Protein AF-A0A6J6FDR3-F1 (afdb_monomer_lite)

Organism: NCBI:txid449393

Radius of gyration: 18.99 Å; chains: 1; bounding box: 38×44×51 Å

InterPro domains:
  IPR002020 Citrate synthase [PF00285] (2-93)
  IPR016142 Citrate synthase-like, large alpha subdomain [G3DSA:1.10.580.10] (64-93)
  IPR016143 Citrate synthase-like, small alpha subdomain [G3DSA:1.10.230.10] (2-63)
  IPR036969 Citrate synthase superfamily [SSF48256] (2-105)

Secondary structure (DSSP, 8-state):
-TTB--SS-SS--HHHHHHHHHHHHHS-HHHHHHHHHHHHHHHHHH-PPB-HHHHHHHHHHHTT--TTHHHHHHHHHHHHHHHHHHHHHHTSPTT---PPPP-----

pLDDT: mean 94.48, std 6.32, range [53.03, 98.38]

Sequence (107 aa):
MAGFGHKVYAGVDPRAALLLDALAEVGPPRTLRVARELVDEVAERTGRQANIDLALAVLAECGGMTPAAGEIVMTTARIAGWLAHAAEEYEQTPLRFRTRAAYVGGG

Foldseek 3Di:
DQQWADPPDLDAAVLLVVLLVVCVVPFDPVLNVVLVVVQVVCCVVPVIGGHQRSSLCSVCVRVVHDPCRSVVVVVVVCVVVVVVVVVVCVVDDPPPPPDDDDDPDDD

Structure (mmCIF, N/CA/C/O backbone):
data_AF-A0A6J6FDR3-F1
#
_entry.id   AF-A0A6J6FDR3-F1
#
loop_
_atom_site.group_PDB
_atom_site.id
_atom_site.type_symbol
_atom_site.label_atom_id
_atom_site.label_alt_id
_atom_site.label_comp_id
_atom_site.label_asym_id
_atom_site.label_entity_id
_atom_site.label_seq_id
_atom_site.pdbx_PDB_ins_code
_atom_site.Cartn_x
_atom_site.Cartn_y
_atom_site.Cartn_z
_atom_site.occupancy
_atom_site.B_iso_or_equiv
_atom_site.auth_seq_id
_atom_site.auth_comp_id
_atom_site.auth_asym_id
_atom_site.auth_atom_id
_atom_site.pdbx_PDB_model_num
ATOM 1 N N . MET A 1 1 ? -9.938 9.770 -3.805 1.00 80.00 1 MET A N 1
ATOM 2 C CA . MET A 1 1 ? -9.522 10.347 -2.506 1.00 80.00 1 MET A CA 1
ATOM 3 C C . MET A 1 1 ? -8.289 9.568 -2.084 1.00 80.00 1 MET A C 1
ATOM 5 O O . MET A 1 1 ? -8.175 8.430 -2.521 1.00 80.00 1 MET A O 1
ATOM 9 N N . ALA A 1 2 ? -7.352 10.141 -1.327 1.00 91.00 2 ALA A N 1
ATOM 10 C CA . ALA A 1 2 ? -6.222 9.348 -0.829 1.00 91.00 2 ALA A CA 1
ATOM 11 C C . ALA A 1 2 ? -6.746 8.129 -0.041 1.00 91.00 2 ALA A C 1
ATOM 13 O O . ALA A 1 2 ? -7.713 8.272 0.703 1.00 91.00 2 ALA A O 1
ATOM 14 N N . GLY A 1 3 ? -6.181 6.941 -0.271 1.00 95.44 3 GLY A N 1
ATOM 15 C CA . GLY A 1 3 ? -6.642 5.690 0.348 1.00 95.44 3 GLY A CA 1
ATOM 16 C C . GLY A 1 3 ? -7.883 5.031 -0.277 1.00 95.44 3 GLY A C 1
ATOM 17 O O . GLY A 1 3 ? -8.225 3.915 0.105 1.00 95.44 3 GLY A O 1
ATOM 18 N N . PHE A 1 4 ? -8.560 5.675 -1.241 1.00 97.19 4 PHE A N 1
ATOM 19 C CA . PHE A 1 4 ? -9.831 5.184 -1.790 1.00 97.19 4 PHE A CA 1
ATOM 20 C C . PHE A 1 4 ? -9.966 5.336 -3.308 1.00 97.19 4 PHE A C 1
ATOM 22 O O . PHE A 1 4 ? -9.796 6.424 -3.880 1.00 97.19 4 PHE A O 1
ATOM 29 N N . GLY A 1 5 ? -10.421 4.252 -3.936 1.00 95.44 5 GLY A N 1
ATOM 30 C CA . GLY A 1 5 ? -10.590 4.099 -5.374 1.00 95.44 5 GLY A CA 1
ATOM 31 C C . GLY A 1 5 ? -9.296 3.689 -6.080 1.00 95.44 5 GLY A C 1
ATOM 32 O O . GLY A 1 5 ? -8.186 3.908 -5.588 1.00 95.44 5 GLY A O 1
ATOM 33 N N . HIS A 1 6 ? -9.446 3.102 -7.266 1.00 95.44 6 HIS A N 1
ATOM 34 C CA . HIS A 1 6 ? -8.334 2.650 -8.095 1.00 95.44 6 HIS A CA 1
ATOM 35 C C . HIS A 1 6 ? -8.675 2.823 -9.581 1.00 95.44 6 HIS A C 1
ATOM 37 O O . HIS A 1 6 ? -9.835 2.728 -9.968 1.00 95.44 6 HIS A O 1
ATOM 43 N N . LYS A 1 7 ? -7.672 3.071 -10.435 1.00 93.00 7 LYS A N 1
ATOM 44 C CA . LYS A 1 7 ? -7.897 3.212 -11.890 1.00 93.00 7 LYS A CA 1
ATOM 45 C C . LYS A 1 7 ? -8.185 1.877 -12.585 1.00 93.00 7 LYS A C 1
ATOM 47 O O . LYS A 1 7 ? -8.851 1.861 -13.608 1.00 93.00 7 LYS A O 1
ATOM 52 N N . VAL A 1 8 ? -7.644 0.784 -12.044 1.00 93.56 8 VAL A N 1
ATOM 53 C CA . VAL A 1 8 ? -7.755 -0.569 -12.622 1.00 93.56 8 VAL A CA 1
ATOM 54 C C . VAL A 1 8 ? -8.815 -1.411 -11.912 1.00 93.56 8 VAL A C 1
ATOM 56 O O . VAL A 1 8 ? -9.494 -2.203 -12.551 1.00 93.56 8 VAL A O 1
ATOM 59 N N . TYR A 1 9 ? -8.972 -1.248 -10.595 1.00 90.12 9 TYR A N 1
ATOM 60 C CA . TYR A 1 9 ? -9.911 -2.059 -9.824 1.00 90.12 9 TYR A CA 1
ATOM 61 C C . TYR A 1 9 ? -11.227 -1.303 -9.708 1.00 90.12 9 TYR A C 1
ATOM 63 O O . TYR A 1 9 ? -11.280 -0.246 -9.083 1.00 90.12 9 TYR A O 1
ATOM 71 N N . ALA A 1 10 ? -12.271 -1.847 -10.333 1.00 84.50 10 ALA A N 1
ATOM 72 C CA . ALA A 1 10 ? -13.636 -1.343 -10.197 1.00 84.50 10 ALA A CA 1
ATOM 73 C C . ALA A 1 10 ? -14.284 -1.763 -8.863 1.00 84.50 10 ALA A C 1
ATOM 75 O O . ALA A 1 10 ? -15.219 -1.114 -8.406 1.00 84.50 10 ALA A O 1
ATOM 76 N N . GLY A 1 11 ? -13.781 -2.839 -8.247 1.00 87.81 11 GLY A N 1
ATOM 77 C CA . GLY A 1 11 ? -14.203 -3.342 -6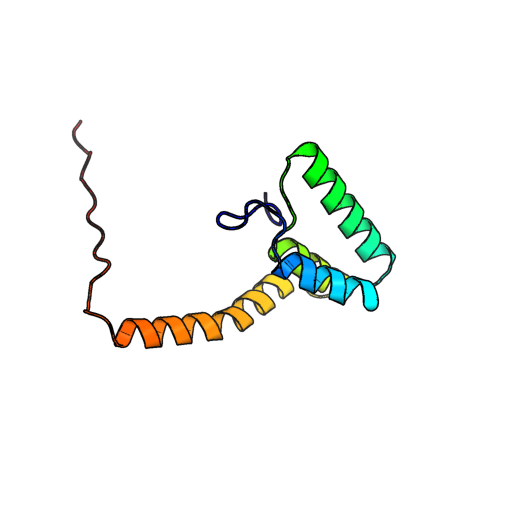.941 1.00 87.81 11 GLY A CA 1
ATOM 78 C C . GLY A 1 11 ? -13.121 -3.178 -5.874 1.00 87.81 11 GLY A C 1
ATOM 79 O O . GLY A 1 11 ? -12.291 -2.271 -5.941 1.00 87.81 11 GLY A O 1
ATOM 80 N N . VAL A 1 12 ? -13.136 -4.069 -4.884 1.00 90.38 12 VAL A N 1
ATOM 81 C CA . VAL A 1 12 ? -12.156 -4.086 -3.791 1.00 90.38 12 VAL A CA 1
ATOM 82 C C . VAL A 1 12 ? -10.743 -4.281 -4.349 1.00 90.38 12 VAL A C 1
ATOM 84 O O . VAL A 1 12 ? -10.517 -5.157 -5.183 1.00 90.38 12 VAL A O 1
ATOM 87 N N . ASP A 1 13 ? -9.784 -3.472 -3.889 1.00 97.56 13 ASP A N 1
ATOM 88 C CA . ASP A 1 13 ? -8.366 -3.703 -4.170 1.00 97.56 13 ASP A CA 1
ATOM 89 C C . ASP A 1 13 ? -7.922 -4.982 -3.435 1.00 97.56 13 ASP A C 1
ATOM 91 O O . ASP A 1 13 ? -7.895 -4.989 -2.199 1.00 97.56 13 ASP A O 1
ATOM 95 N N . PRO A 1 14 ? -7.553 -6.064 -4.146 1.00 97.25 14 PRO A N 1
ATOM 96 C CA . PRO A 1 14 ? -7.257 -7.351 -3.515 1.00 97.25 14 PRO A CA 1
ATOM 97 C C . PRO A 1 14 ? -6.057 -7.278 -2.566 1.00 97.25 14 PRO A C 1
ATOM 99 O O . PRO A 1 14 ? -5.968 -8.048 -1.614 1.00 97.25 14 PRO A O 1
ATOM 102 N N . ARG A 1 15 ? -5.140 -6.329 -2.788 1.00 97.50 15 ARG A N 1
ATOM 103 C CA . ARG A 1 15 ? -3.973 -6.125 -1.920 1.00 97.50 15 ARG A CA 1
ATOM 104 C C . ARG A 1 15 ? -4.378 -5.465 -0.608 1.00 97.50 15 ARG A C 1
ATOM 106 O O . ARG A 1 15 ? -3.837 -5.803 0.439 1.00 97.50 15 ARG A O 1
ATOM 113 N N . ALA A 1 16 ? -5.316 -4.520 -0.682 1.00 97.94 16 ALA A N 1
ATOM 114 C CA . ALA A 1 16 ? -5.861 -3.860 0.494 1.00 97.94 16 ALA A CA 1
ATOM 115 C C . ALA A 1 16 ? -6.639 -4.859 1.350 1.00 97.94 16 ALA A C 1
ATOM 117 O O . ALA A 1 16 ? -6.414 -4.906 2.553 1.00 97.94 16 ALA A O 1
ATOM 118 N N . ALA A 1 17 ? -7.482 -5.687 0.722 1.00 97.50 17 ALA A N 1
ATOM 119 C CA . ALA A 1 17 ? -8.197 -6.765 1.403 1.00 97.50 17 ALA A CA 1
ATOM 120 C C . ALA A 1 17 ? -7.224 -7.700 2.130 1.00 97.50 17 ALA A C 1
ATOM 122 O O . ALA A 1 17 ? -7.302 -7.829 3.345 1.00 97.50 17 ALA A O 1
ATOM 123 N N . LEU A 1 18 ? -6.228 -8.233 1.412 1.00 98.19 18 LEU A N 1
ATOM 124 C CA . LEU A 1 18 ? -5.240 -9.145 1.988 1.00 98.19 18 LEU A CA 1
ATOM 125 C C . LEU A 1 18 ? -4.507 -8.545 3.200 1.00 98.19 18 LEU A C 1
ATOM 127 O O . LEU A 1 18 ? -4.341 -9.218 4.215 1.00 98.19 18 LEU A O 1
ATOM 131 N N . LEU A 1 19 ? -4.056 -7.290 3.104 1.00 98.12 19 LEU A N 1
ATOM 132 C CA . LEU A 1 19 ? -3.326 -6.644 4.196 1.00 98.12 19 LEU A CA 1
ATOM 133 C C . LEU A 1 19 ? -4.241 -6.306 5.382 1.00 98.12 19 LEU A C 1
ATOM 135 O O . LEU A 1 19 ? -3.836 -6.489 6.526 1.00 98.12 19 LEU A O 1
ATOM 139 N N . LEU A 1 20 ? -5.466 -5.837 5.133 1.00 98.06 20 LEU A N 1
ATOM 140 C CA . LEU A 1 20 ? -6.429 -5.550 6.200 1.00 98.06 20 LEU A CA 1
ATOM 141 C C . LEU A 1 20 ? -6.878 -6.826 6.920 1.00 98.06 20 LEU A C 1
ATOM 143 O O . LEU A 1 20 ? -7.004 -6.797 8.141 1.00 98.06 20 LEU A O 1
ATOM 147 N N . ASP A 1 21 ? -7.061 -7.933 6.197 1.00 97.81 21 ASP A N 1
ATOM 148 C CA . ASP A 1 21 ? -7.394 -9.236 6.782 1.00 97.81 21 ASP A CA 1
ATOM 149 C C . ASP A 1 21 ? -6.234 -9.758 7.640 1.00 97.81 21 ASP A C 1
ATOM 151 O O . ASP A 1 21 ? -6.441 -10.173 8.776 1.00 97.81 21 ASP A O 1
ATOM 155 N N . ALA A 1 22 ? -4.990 -9.644 7.160 1.00 98.06 22 ALA A N 1
ATOM 156 C CA . ALA A 1 22 ? -3.817 -10.006 7.956 1.00 98.06 22 ALA A CA 1
ATOM 157 C C . ALA A 1 22 ? -3.689 -9.152 9.231 1.00 98.06 22 ALA A C 1
ATOM 159 O O . ALA A 1 22 ? -3.326 -9.661 10.291 1.00 98.06 22 ALA A O 1
ATOM 160 N N . LEU A 1 23 ? -3.998 -7.854 9.145 1.00 98.06 23 LEU A N 1
ATOM 161 C CA . LEU A 1 23 ? -3.984 -6.956 10.299 1.00 98.06 23 LEU A CA 1
ATOM 162 C C . LEU A 1 23 ? -5.131 -7.234 11.267 1.00 98.06 23 LEU A C 1
ATOM 164 O O . LEU A 1 23 ? -4.950 -7.001 12.458 1.00 98.06 23 LEU A O 1
ATOM 168 N N . ALA A 1 24 ? -6.272 -7.743 10.798 1.00 96.88 24 ALA A N 1
ATOM 169 C CA . ALA A 1 24 ? -7.405 -8.076 11.656 1.00 96.88 24 ALA A CA 1
ATOM 170 C C . ALA A 1 24 ? -7.049 -9.122 12.729 1.00 96.88 24 ALA A C 1
ATOM 172 O O . ALA A 1 24 ? -7.585 -9.069 13.834 1.00 96.88 24 ALA A O 1
ATOM 173 N N . GLU A 1 25 ? -6.099 -10.008 12.426 1.00 96.12 25 GLU A N 1
ATOM 174 C CA . GLU A 1 25 ? -5.648 -11.078 13.322 1.00 96.12 25 GLU A CA 1
ATOM 175 C C . GLU A 1 25 ? -4.648 -10.614 14.395 1.00 96.12 25 GLU A C 1
ATOM 177 O O . GLU A 1 25 ? -4.516 -11.249 15.440 1.00 96.12 25 GLU A O 1
ATOM 182 N N . VAL A 1 26 ? -3.913 -9.523 14.149 1.00 95.62 26 VAL A N 1
ATOM 183 C CA . VAL A 1 26 ? -2.755 -9.129 14.985 1.00 95.62 26 VAL A CA 1
ATOM 184 C C . VAL A 1 26 ? -2.790 -7.681 15.474 1.00 95.62 26 VAL A C 1
ATOM 186 O O . VAL A 1 26 ? -2.022 -7.304 16.360 1.00 95.62 26 VAL A O 1
ATOM 189 N N . GLY A 1 27 ? -3.638 -6.846 14.881 1.00 95.62 27 GLY A N 1
ATOM 190 C CA . GLY A 1 27 ? -3.681 -5.411 15.123 1.00 95.62 27 GLY A CA 1
ATOM 191 C C . GLY A 1 27 ? -4.466 -5.024 16.382 1.00 95.62 27 GLY A C 1
ATOM 192 O O . GLY A 1 27 ? -5.306 -5.783 16.869 1.00 95.62 27 GLY A O 1
ATOM 193 N N . PRO A 1 28 ? -4.263 -3.803 16.912 1.00 97.88 28 PRO A N 1
ATOM 194 C CA . PRO A 1 28 ? -5.052 -3.304 18.033 1.00 97.88 28 PRO A CA 1
ATOM 195 C C . PRO A 1 28 ? -6.551 -3.214 17.676 1.00 97.88 28 PRO A C 1
ATOM 197 O O . PRO A 1 28 ? -6.895 -2.534 16.701 1.00 97.88 28 PRO A O 1
ATOM 200 N N . PRO A 1 29 ? -7.473 -3.787 18.482 1.00 96.94 29 PRO A N 1
ATOM 201 C CA . PRO A 1 29 ? -8.903 -3.837 18.149 1.00 96.94 29 PRO A CA 1
ATOM 202 C C . PRO A 1 29 ? -9.533 -2.467 17.879 1.00 96.94 29 PRO A C 1
ATOM 204 O O . PRO A 1 29 ? -10.377 -2.320 16.997 1.00 96.94 29 PRO A O 1
ATOM 207 N N . ARG A 1 30 ? -9.100 -1.429 18.610 1.00 97.12 30 ARG A N 1
ATOM 208 C CA . ARG A 1 30 ? -9.574 -0.053 18.398 1.00 97.12 30 ARG A CA 1
ATOM 209 C C . ARG A 1 30 ? -9.212 0.456 17.002 1.00 97.12 30 ARG A C 1
ATOM 211 O O . ARG A 1 30 ? -10.068 1.034 16.342 1.00 97.12 30 ARG A O 1
ATOM 218 N N . THR A 1 31 ? -7.961 0.280 16.584 1.00 97.38 31 THR A N 1
ATOM 219 C CA . THR A 1 31 ? -7.463 0.766 15.290 1.00 97.38 31 THR A CA 1
ATOM 220 C C . THR A 1 31 ? -8.196 0.079 14.146 1.00 97.38 31 THR A C 1
ATOM 222 O O . THR A 1 31 ? -8.681 0.749 13.239 1.00 97.38 31 THR A O 1
ATOM 225 N N . LEU A 1 32 ? -8.364 -1.241 14.238 1.00 98.00 32 LEU A N 1
ATOM 226 C CA . LEU A 1 32 ? -9.074 -2.034 13.236 1.00 98.00 32 LEU A CA 1
ATOM 227 C C . LEU A 1 32 ? -10.555 -1.658 13.136 1.00 98.00 32 LEU A C 1
ATOM 229 O O . LEU A 1 32 ? -11.078 -1.523 12.032 1.00 98.00 32 LEU A O 1
ATOM 233 N N . ARG A 1 33 ? -11.220 -1.425 14.274 1.00 98.12 33 ARG A N 1
ATOM 234 C CA . ARG A 1 33 ? -12.611 -0.957 14.293 1.00 98.12 33 ARG A CA 1
ATOM 235 C C . ARG A 1 33 ? -12.758 0.397 13.597 1.00 98.12 33 ARG A C 1
ATOM 237 O O . ARG A 1 33 ? -13.613 0.534 12.734 1.00 98.12 33 ARG A O 1
ATOM 244 N N . VAL A 1 34 ? -11.904 1.368 13.928 1.00 97.94 34 VAL A N 1
ATOM 245 C CA . VAL A 1 34 ? -11.928 2.699 13.290 1.00 97.94 34 VAL A CA 1
ATOM 246 C C . VAL A 1 34 ? -11.636 2.596 11.792 1.00 97.94 34 VAL A C 1
ATOM 248 O O . VAL A 1 34 ? -12.286 3.265 10.993 1.00 97.94 34 VAL A O 1
ATOM 251 N N . ALA A 1 35 ? -10.690 1.743 11.394 1.00 97.75 35 ALA A N 1
ATOM 252 C CA . ALA A 1 35 ? -10.398 1.500 9.987 1.00 97.75 35 ALA A CA 1
ATOM 253 C C . ALA A 1 35 ? -11.613 0.920 9.245 1.00 97.75 35 ALA A C 1
ATOM 255 O O . ALA A 1 35 ? -11.925 1.386 8.152 1.00 97.75 35 ALA A O 1
ATOM 256 N N . ARG A 1 36 ? -12.323 -0.050 9.839 1.00 97.75 36 ARG A N 1
ATOM 257 C CA . ARG A 1 36 ? -13.554 -0.620 9.268 1.00 97.75 36 ARG A CA 1
ATOM 258 C C . ARG A 1 36 ? -14.647 0.437 9.121 1.00 97.75 36 ARG A C 1
ATOM 260 O O . ARG A 1 36 ? -15.148 0.608 8.019 1.00 97.75 36 ARG A O 1
ATOM 267 N N . GLU A 1 37 ? -14.938 1.181 10.189 1.00 98.12 37 GLU A N 1
ATOM 268 C CA . GLU A 1 37 ? -15.935 2.264 10.187 1.00 98.12 37 GLU A CA 1
ATOM 269 C C . GLU A 1 37 ? -15.631 3.305 9.096 1.00 98.12 37 GLU A C 1
ATOM 271 O O . GLU A 1 37 ? -16.524 3.723 8.365 1.00 98.12 37 GLU A O 1
ATOM 276 N N . LEU A 1 38 ? -14.359 3.686 8.933 1.00 97.31 38 LEU A N 1
ATOM 277 C CA . LEU A 1 38 ? -13.938 4.613 7.883 1.00 97.31 38 LEU A CA 1
ATOM 278 C C . LEU A 1 38 ? -14.146 4.037 6.474 1.00 97.31 38 LEU A C 1
ATOM 280 O O . LEU A 1 38 ? -14.550 4.769 5.569 1.00 97.31 38 LEU A O 1
ATOM 284 N N . VAL A 1 39 ? -13.839 2.752 6.272 1.00 97.38 39 VAL A N 1
ATOM 285 C CA . VAL A 1 39 ? -14.049 2.082 4.982 1.00 97.38 39 VAL A CA 1
ATOM 286 C C . VAL A 1 39 ? -15.528 2.055 4.624 1.00 97.38 39 VAL A C 1
ATOM 288 O O . VAL A 1 39 ? -15.872 2.449 3.509 1.00 97.38 39 VAL A O 1
ATOM 291 N N . ASP A 1 40 ? -16.373 1.645 5.566 1.00 97.44 40 ASP A N 1
ATOM 292 C CA . ASP A 1 40 ? -17.814 1.522 5.360 1.00 97.44 40 ASP A CA 1
ATOM 293 C C . ASP A 1 40 ? -18.427 2.898 5.056 1.00 97.44 40 ASP A C 1
ATOM 295 O O . ASP A 1 40 ? -19.072 3.074 4.024 1.00 97.44 40 ASP A O 1
ATOM 299 N N . GLU A 1 41 ? -18.104 3.919 5.855 1.00 97.75 41 GLU A N 1
ATOM 300 C CA . GLU A 1 41 ? -18.618 5.281 5.671 1.00 97.75 41 GLU A CA 1
ATOM 301 C C . GLU A 1 41 ? -18.230 5.886 4.307 1.00 97.75 41 GLU A C 1
ATOM 303 O O . GLU A 1 41 ? -19.046 6.511 3.620 1.00 97.75 41 GLU A O 1
ATOM 308 N N . VAL A 1 42 ? -16.972 5.723 3.878 1.00 96.81 42 VAL A N 1
ATOM 309 C CA . VAL A 1 42 ? -16.517 6.262 2.584 1.00 96.81 42 VAL A CA 1
ATOM 310 C C . VAL A 1 42 ? -17.127 5.482 1.422 1.00 96.81 42 VAL A C 1
ATOM 312 O O . VAL A 1 42 ? -17.493 6.094 0.407 1.00 96.81 42 VAL A O 1
ATOM 315 N N . ALA A 1 43 ? -17.258 4.162 1.556 1.00 95.50 43 ALA A N 1
ATOM 316 C CA . ALA A 1 43 ? -17.902 3.326 0.554 1.00 95.50 43 ALA A CA 1
ATOM 317 C C . ALA A 1 43 ? -19.382 3.701 0.392 1.00 95.50 43 ALA A C 1
ATOM 319 O O . ALA A 1 43 ? -19.819 3.918 -0.738 1.00 95.50 43 ALA A O 1
ATOM 320 N N . GLU A 1 44 ? -20.121 3.878 1.488 1.00 97.31 44 GLU A N 1
ATOM 321 C CA . GLU A 1 44 ? -21.530 4.288 1.468 1.00 97.31 44 GLU A CA 1
ATOM 322 C C . GLU A 1 44 ? -21.725 5.661 0.815 1.00 97.31 44 GLU A C 1
ATOM 324 O O . GLU A 1 44 ? -22.597 5.833 -0.040 1.00 97.31 44 GLU A O 1
ATOM 329 N N . ARG A 1 45 ? -20.885 6.646 1.157 1.00 97.06 45 ARG A N 1
ATOM 330 C CA . ARG A 1 45 ? -21.034 8.017 0.637 1.00 97.06 45 ARG A CA 1
ATOM 331 C C . ARG A 1 45 ? -20.554 8.208 -0.793 1.00 97.06 45 ARG A C 1
ATOM 333 O O . ARG A 1 45 ? -21.013 9.127 -1.469 1.00 97.06 45 ARG A O 1
ATOM 340 N N . THR A 1 46 ? -19.560 7.438 -1.230 1.00 95.56 46 THR A N 1
ATOM 341 C CA . THR A 1 46 ? -18.838 7.733 -2.483 1.00 95.56 46 THR A CA 1
ATOM 342 C C . THR A 1 46 ? -18.791 6.575 -3.470 1.00 95.56 46 THR A C 1
ATOM 344 O O . THR A 1 46 ? -18.340 6.769 -4.601 1.00 95.56 46 THR A O 1
ATOM 347 N N . GLY A 1 47 ? -19.190 5.371 -3.055 1.00 94.88 47 GLY A N 1
ATOM 348 C CA . GLY A 1 47 ? -19.019 4.134 -3.818 1.00 94.88 47 GLY A CA 1
ATOM 349 C C . GLY A 1 47 ? -17.559 3.696 -3.983 1.00 94.88 47 GLY A C 1
ATOM 350 O O . GLY A 1 47 ? -17.286 2.734 -4.700 1.00 94.88 47 GLY A O 1
ATOM 351 N N . ARG A 1 48 ? -16.592 4.396 -3.371 1.00 95.88 48 ARG A N 1
ATOM 352 C CA . ARG A 1 48 ? -15.163 4.097 -3.528 1.00 95.88 48 ARG A CA 1
ATOM 353 C C . ARG A 1 48 ? -14.696 3.096 -2.485 1.00 95.88 48 ARG A C 1
ATOM 355 O O . ARG A 1 48 ? -14.883 3.296 -1.294 1.00 95.88 48 ARG A O 1
ATOM 362 N N . GLN A 1 49 ? -13.996 2.076 -2.961 1.00 96.56 49 GLN A N 1
ATOM 363 C CA . GLN A 1 49 ? -13.406 1.031 -2.132 1.00 96.56 49 GLN A CA 1
ATOM 364 C C . GLN A 1 49 ? -12.034 1.440 -1.593 1.00 96.56 49 GLN A C 1
ATOM 366 O O . GLN A 1 49 ? -11.324 2.227 -2.228 1.00 96.56 49 GLN A O 1
ATOM 371 N N . ALA A 1 50 ? -11.651 0.879 -0.446 1.00 97.44 50 ALA A N 1
ATOM 372 C CA . ALA A 1 50 ? -10.300 1.002 0.091 1.00 97.44 50 ALA A CA 1
ATOM 373 C C . ALA A 1 50 ? -9.257 0.504 -0.918 1.00 97.44 50 ALA A C 1
ATOM 375 O O . ALA A 1 50 ? -9.467 -0.500 -1.605 1.00 97.44 50 ALA A O 1
ATOM 376 N N . ASN A 1 51 ? -8.125 1.197 -0.990 1.00 97.81 51 ASN A N 1
ATOM 377 C CA . ASN A 1 51 ? -6.970 0.767 -1.768 1.00 97.81 51 ASN A CA 1
ATOM 378 C C . ASN A 1 51 ? -5.768 0.466 -0.857 1.00 97.81 51 ASN A C 1
ATOM 380 O O . ASN A 1 51 ? -5.832 0.621 0.366 1.00 97.81 51 ASN A O 1
ATOM 384 N N . ILE A 1 52 ? -4.672 0.004 -1.462 1.00 97.69 52 ILE A N 1
ATOM 385 C CA . ILE A 1 52 ? -3.460 -0.379 -0.725 1.00 97.69 52 ILE A CA 1
ATOM 386 C C . ILE A 1 52 ? -2.888 0.748 0.153 1.00 97.69 52 ILE A C 1
ATOM 388 O O . ILE A 1 52 ? -2.331 0.455 1.207 1.00 97.69 52 ILE A O 1
ATOM 392 N N . ASP A 1 53 ? -3.069 2.020 -0.215 1.00 97.06 53 ASP A N 1
ATOM 393 C CA . ASP A 1 53 ? -2.539 3.147 0.560 1.00 97.06 53 ASP A CA 1
ATOM 394 C C . ASP A 1 53 ? -3.251 3.271 1.915 1.00 97.06 53 ASP A C 1
ATOM 396 O O . ASP A 1 53 ? -2.601 3.522 2.929 1.00 97.06 53 ASP A O 1
ATOM 400 N N . LEU A 1 54 ? -4.572 3.033 1.965 1.00 97.62 54 LEU A N 1
ATOM 401 C CA . LEU A 1 54 ? -5.300 2.988 3.238 1.00 97.62 54 LEU A CA 1
ATOM 402 C C . LEU A 1 54 ? -4.814 1.819 4.095 1.00 97.62 54 LEU A C 1
ATOM 404 O O . LEU A 1 54 ? -4.559 1.997 5.281 1.00 97.62 54 LEU A O 1
ATOM 408 N N . ALA A 1 55 ? -4.656 0.635 3.502 1.00 98.06 55 ALA A N 1
ATOM 409 C CA . ALA A 1 55 ? -4.196 -0.538 4.238 1.00 98.06 55 ALA A CA 1
ATOM 410 C C . ALA A 1 55 ? -2.780 -0.337 4.818 1.00 98.06 55 ALA A C 1
ATOM 412 O O . ALA A 1 55 ? -2.515 -0.734 5.951 1.00 98.06 55 ALA A O 1
ATOM 413 N N . LEU A 1 56 ? -1.894 0.352 4.091 1.00 98.25 56 LEU A N 1
ATOM 414 C CA . LEU A 1 56 ? -0.568 0.743 4.582 1.00 98.25 56 LEU A CA 1
ATOM 415 C C . LEU A 1 56 ? -0.631 1.797 5.697 1.00 98.25 56 LEU A C 1
ATOM 417 O O . LEU A 1 56 ? 0.173 1.741 6.628 1.00 98.25 56 LEU A O 1
ATOM 421 N N . ALA A 1 57 ? -1.585 2.730 5.647 1.00 97.56 57 ALA A N 1
ATOM 422 C CA . ALA A 1 57 ? -1.815 3.668 6.746 1.00 97.56 57 ALA A CA 1
ATOM 423 C C . ALA A 1 57 ? -2.299 2.944 8.015 1.00 97.56 57 ALA A C 1
ATOM 425 O O . ALA A 1 57 ? -1.819 3.234 9.109 1.00 97.56 57 ALA A O 1
ATOM 426 N N . VAL A 1 58 ? 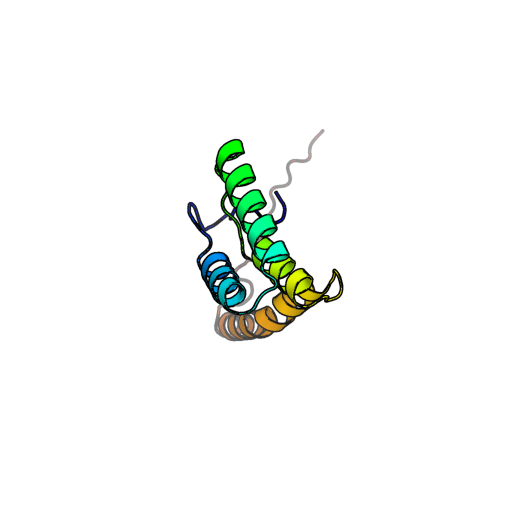-3.191 1.957 7.871 1.00 98.00 58 VAL A N 1
ATOM 427 C CA . VAL A 1 58 ? -3.650 1.118 8.991 1.00 98.00 58 VAL A CA 1
ATOM 428 C C . VAL A 1 58 ? -2.499 0.284 9.556 1.00 98.00 58 VAL A C 1
ATOM 430 O O . VAL A 1 58 ? -2.348 0.232 10.771 1.00 98.00 58 VAL A O 1
ATOM 433 N N . LEU A 1 59 ? -1.641 -0.299 8.709 1.00 98.19 59 LEU A N 1
ATOM 434 C CA . LEU A 1 59 ? -0.420 -0.990 9.147 1.00 98.19 59 LEU A CA 1
ATOM 435 C C . LEU A 1 59 ? 0.471 -0.075 10.000 1.00 98.19 59 LEU A C 1
ATOM 437 O O . LEU A 1 59 ? 0.908 -0.475 11.081 1.00 98.19 59 LEU A O 1
ATOM 441 N N . ALA A 1 60 ? 0.732 1.143 9.517 1.00 98.00 60 ALA A N 1
ATOM 442 C CA . ALA A 1 60 ? 1.563 2.110 10.223 1.00 98.00 60 ALA A CA 1
ATOM 443 C C . ALA A 1 60 ? 0.964 2.474 11.590 1.00 98.00 60 ALA A C 1
ATOM 445 O O . ALA A 1 60 ? 1.681 2.457 12.589 1.00 98.00 60 ALA A O 1
ATOM 446 N N . GLU A 1 61 ? -0.347 2.719 11.652 1.00 97.75 61 GLU A N 1
ATOM 447 C CA . GLU A 1 61 ? -1.054 3.025 12.900 1.00 97.75 61 GLU A CA 1
ATOM 448 C C . GLU A 1 61 ? -1.058 1.833 13.871 1.00 97.75 61 GLU A C 1
ATOM 450 O O . GLU A 1 61 ? -0.781 1.998 15.058 1.00 97.75 61 GLU A O 1
ATOM 455 N N . CYS A 1 62 ? -1.314 0.612 13.386 1.00 97.38 62 CYS A N 1
ATOM 456 C CA . CYS A 1 62 ? -1.259 -0.606 14.201 1.00 97.38 62 CYS A CA 1
ATOM 457 C C . CYS A 1 62 ? 0.126 -0.818 14.831 1.00 97.38 62 CYS A C 1
ATOM 459 O O . CYS A 1 62 ? 0.211 -1.299 15.960 1.00 97.38 62 CYS A O 1
ATOM 461 N N . GLY A 1 63 ? 1.193 -0.468 14.108 1.00 96.19 63 GLY A N 1
ATOM 462 C CA . GLY A 1 63 ? 2.577 -0.611 14.559 1.00 96.19 63 GLY A CA 1
ATOM 463 C C . GLY A 1 63 ? 3.165 0.609 15.273 1.00 96.19 63 GLY A C 1
ATOM 464 O O . GLY A 1 63 ? 4.345 0.568 15.615 1.00 96.19 63 GLY A O 1
ATOM 465 N N . GLY A 1 64 ? 2.406 1.698 15.460 1.00 96.88 64 GLY A N 1
ATOM 466 C CA . GLY A 1 64 ? 2.932 2.954 16.016 1.00 96.88 64 GLY A CA 1
ATOM 467 C C . GLY A 1 64 ? 4.092 3.540 15.199 1.00 96.88 64 GLY A C 1
ATOM 468 O O . GLY A 1 64 ? 5.032 4.105 15.758 1.00 96.88 64 GLY A O 1
ATOM 469 N N . MET A 1 65 ? 4.069 3.337 13.881 1.00 97.75 65 MET A N 1
ATOM 470 C CA . MET A 1 65 ? 5.149 3.716 12.975 1.00 97.75 65 MET A CA 1
ATOM 471 C C . MET A 1 65 ? 5.100 5.206 12.623 1.00 97.75 65 MET A C 1
ATOM 473 O O . MET A 1 65 ? 4.128 5.914 12.883 1.00 97.75 65 MET A O 1
ATOM 477 N N . THR A 1 66 ? 6.162 5.700 11.985 1.00 97.56 66 THR A N 1
ATOM 478 C CA . THR A 1 66 ? 6.184 7.077 11.486 1.00 97.56 66 THR A CA 1
ATOM 479 C C . THR A 1 66 ? 5.165 7.269 10.350 1.00 97.56 66 THR A C 1
ATOM 481 O O . THR A 1 66 ? 4.884 6.320 9.613 1.00 97.56 66 THR A O 1
ATOM 484 N N . PRO A 1 67 ? 4.664 8.499 10.113 1.00 92.50 67 PRO A N 1
ATOM 485 C CA . PRO A 1 67 ? 3.721 8.768 9.020 1.00 92.50 67 PRO A CA 1
ATOM 486 C C . PRO A 1 67 ? 4.234 8.390 7.619 1.00 92.50 67 PRO A C 1
ATOM 488 O O . PRO A 1 67 ? 3.440 8.141 6.719 1.00 92.50 67 PRO A O 1
ATOM 491 N N . ALA A 1 68 ? 5.557 8.322 7.430 1.00 96.19 68 ALA A N 1
ATOM 492 C CA . ALA A 1 68 ? 6.188 7.945 6.164 1.00 96.19 68 ALA A CA 1
ATOM 493 C C . ALA A 1 68 ? 6.297 6.421 5.955 1.00 96.19 68 ALA A C 1
ATOM 495 O O . ALA A 1 68 ? 6.690 5.976 4.877 1.00 96.19 68 ALA A O 1
ATOM 496 N N . ALA A 1 69 ? 5.974 5.599 6.961 1.00 97.6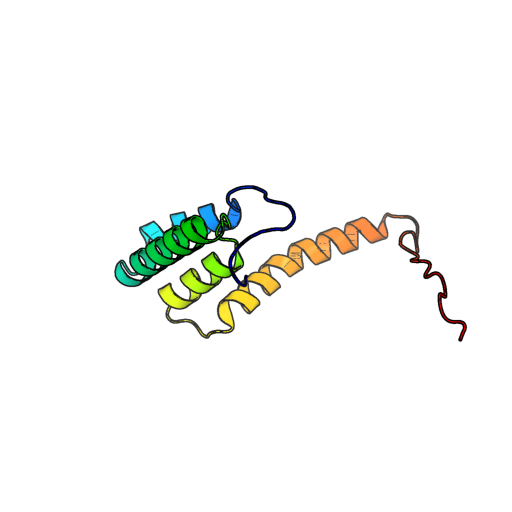9 69 ALA A N 1
ATOM 497 C CA . ALA A 1 69 ? 6.201 4.155 6.909 1.00 97.69 69 ALA A CA 1
ATOM 498 C C . ALA A 1 69 ? 5.482 3.477 5.733 1.00 97.69 69 ALA A C 1
ATOM 500 O O . ALA A 1 69 ? 6.079 2.641 5.056 1.00 97.69 69 ALA A O 1
ATOM 501 N N . GLY A 1 70 ? 4.241 3.879 5.436 1.00 96.38 70 GLY A N 1
ATOM 502 C CA . GLY A 1 70 ? 3.495 3.343 4.295 1.00 96.38 70 GLY A CA 1
ATOM 503 C C . GLY A 1 70 ? 4.203 3.588 2.958 1.00 96.38 70 GLY A C 1
ATOM 504 O O . GLY A 1 70 ? 4.353 2.667 2.156 1.00 96.38 70 GLY A O 1
ATOM 505 N N . GLU A 1 71 ? 4.715 4.802 2.744 1.00 96.06 71 GLU A N 1
ATOM 506 C CA . GLU A 1 71 ? 5.472 5.157 1.538 1.00 96.06 71 GLU A CA 1
ATOM 507 C C . GLU A 1 71 ? 6.794 4.383 1.444 1.00 96.06 71 GLU A C 1
ATOM 509 O O . GLU A 1 71 ? 7.147 3.891 0.370 1.00 96.06 71 GLU A O 1
ATOM 514 N N . ILE A 1 72 ? 7.503 4.221 2.564 1.00 98.06 72 ILE A N 1
ATOM 515 C CA . ILE A 1 72 ? 8.767 3.474 2.621 1.00 98.06 72 ILE A CA 1
ATOM 516 C C . ILE A 1 72 ? 8.541 1.998 2.278 1.00 98.06 72 ILE A C 1
ATOM 518 O O . ILE A 1 72 ? 9.263 1.445 1.443 1.00 98.06 72 ILE A O 1
ATOM 522 N N . VAL A 1 73 ? 7.527 1.364 2.876 1.00 97.19 73 VAL A N 1
ATOM 523 C CA . VAL A 1 73 ? 7.165 -0.035 2.593 1.00 97.19 73 VAL A CA 1
ATOM 524 C C . VAL A 1 73 ? 6.787 -0.194 1.123 1.00 97.19 73 VAL A C 1
ATOM 526 O O . VAL A 1 73 ? 7.323 -1.071 0.442 1.00 97.19 73 VAL A O 1
ATOM 529 N N . MET A 1 74 ? 5.921 0.686 0.610 1.00 96.44 74 MET A N 1
ATOM 530 C CA . MET A 1 74 ? 5.491 0.644 -0.786 1.00 96.44 74 MET A CA 1
ATOM 531 C C . MET A 1 74 ? 6.672 0.809 -1.742 1.00 96.44 74 MET A C 1
ATOM 533 O O . MET A 1 74 ? 6.833 0.017 -2.668 1.00 96.44 74 MET A O 1
ATOM 537 N N . THR A 1 75 ? 7.522 1.809 -1.515 1.00 97.06 75 THR A N 1
ATOM 538 C CA . THR A 1 75 ? 8.677 2.086 -2.376 1.00 97.06 75 THR A CA 1
ATOM 539 C C . THR A 1 75 ? 9.648 0.915 -2.368 1.00 97.06 75 THR A C 1
ATOM 541 O O . THR A 1 75 ? 10.042 0.451 -3.436 1.00 97.06 75 THR A O 1
ATOM 544 N N . THR A 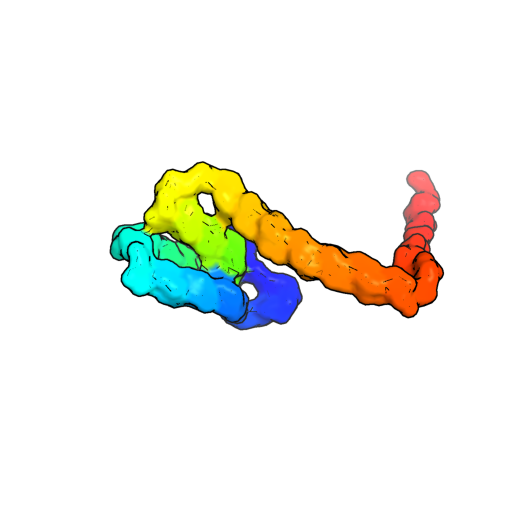1 76 ? 9.956 0.369 -1.189 1.00 97.94 76 THR A N 1
ATOM 545 C CA . THR A 1 76 ? 10.839 -0.798 -1.051 1.00 97.94 76 THR A CA 1
ATOM 546 C C . THR A 1 76 ? 10.297 -2.000 -1.823 1.00 97.94 76 THR A C 1
ATOM 548 O O . THR A 1 76 ? 11.023 -2.602 -2.614 1.00 97.94 76 THR A O 1
ATOM 551 N N . ALA A 1 77 ? 9.007 -2.314 -1.666 1.00 95.81 77 ALA A N 1
ATOM 552 C CA . ALA A 1 77 ? 8.372 -3.415 -2.388 1.00 95.81 77 ALA A CA 1
ATOM 553 C C . ALA A 1 77 ? 8.365 -3.192 -3.912 1.00 95.81 77 ALA A C 1
ATOM 555 O O . ALA A 1 77 ? 8.575 -4.127 -4.687 1.00 95.81 77 ALA A O 1
ATOM 556 N N . ARG A 1 78 ? 8.157 -1.948 -4.365 1.00 97.00 78 ARG A N 1
ATOM 557 C CA . ARG A 1 78 ? 8.100 -1.607 -5.795 1.00 97.00 78 ARG A CA 1
ATOM 558 C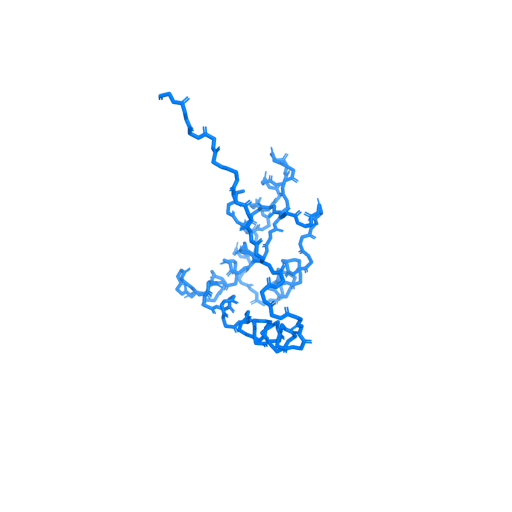 C . ARG A 1 78 ? 9.440 -1.708 -6.514 1.00 97.00 78 ARG A C 1
ATOM 560 O O . ARG A 1 78 ? 9.418 -1.921 -7.725 1.00 97.00 78 ARG A O 1
ATOM 567 N N . ILE A 1 79 ? 10.572 -1.594 -5.814 1.00 98.38 79 ILE A N 1
ATOM 568 C CA . ILE A 1 79 ? 11.904 -1.709 -6.433 1.00 98.38 79 ILE A CA 1
ATOM 569 C C . ILE A 1 79 ? 12.033 -3.027 -7.205 1.00 98.38 79 ILE A C 1
ATOM 571 O O . ILE A 1 79 ? 12.508 -3.013 -8.336 1.00 98.38 79 ILE A O 1
ATOM 575 N N . ALA A 1 80 ? 11.541 -4.142 -6.657 1.00 97.56 80 ALA A N 1
ATOM 576 C CA . ALA A 1 80 ? 11.580 -5.433 -7.344 1.00 97.56 80 ALA A CA 1
ATOM 577 C C . ALA A 1 80 ? 10.840 -5.396 -8.695 1.00 97.56 80 ALA A C 1
ATOM 579 O O . ALA A 1 80 ? 11.385 -5.813 -9.714 1.00 97.56 80 ALA A O 1
ATOM 580 N N . GLY A 1 81 ? 9.629 -4.830 -8.723 1.00 96.94 81 GLY A N 1
ATOM 581 C CA . GLY A 1 81 ? 8.850 -4.681 -9.956 1.00 96.94 81 GLY A CA 1
ATOM 582 C C . GLY A 1 81 ? 9.468 -3.688 -10.943 1.00 96.94 81 GLY A C 1
ATOM 583 O O . GLY A 1 81 ? 9.433 -3.917 -12.147 1.00 96.94 81 GLY A O 1
ATOM 584 N N . TRP A 1 82 ? 10.075 -2.602 -10.456 1.00 98.06 82 TRP A N 1
ATOM 585 C CA . TRP A 1 82 ? 10.800 -1.659 -11.311 1.00 98.06 82 TRP A CA 1
ATOM 586 C C . TRP A 1 82 ? 12.027 -2.291 -11.964 1.00 98.06 82 TRP A C 1
ATOM 588 O O . TRP A 1 82 ? 12.246 -2.075 -13.152 1.00 98.06 82 TRP A O 1
ATOM 598 N N . LEU A 1 83 ? 12.796 -3.087 -11.219 1.00 98.19 83 LEU A N 1
ATOM 599 C CA . LEU A 1 83 ? 13.941 -3.815 -11.765 1.00 98.19 83 LEU A CA 1
ATOM 600 C C . LEU A 1 83 ? 13.502 -4.863 -12.790 1.00 98.19 83 LEU A C 1
ATOM 602 O O . LEU A 1 83 ? 14.119 -4.959 -13.848 1.00 98.19 83 LEU A O 1
ATOM 606 N N . ALA A 1 84 ? 12.417 -5.593 -12.514 1.00 97.94 84 ALA A N 1
ATOM 607 C CA . ALA A 1 84 ? 11.846 -6.545 -13.464 1.00 97.94 84 ALA A CA 1
ATOM 608 C C . ALA A 1 84 ? 11.411 -5.851 -14.764 1.00 97.94 84 ALA A C 1
ATOM 610 O O . ALA A 1 84 ? 11.851 -6.242 -15.839 1.00 97.94 84 ALA A O 1
ATOM 611 N N . HIS A 1 85 ? 10.644 -4.760 -14.677 1.00 96.56 85 HIS A N 1
ATOM 612 C CA . HIS A 1 85 ? 10.226 -4.009 -15.864 1.00 96.56 85 HIS A CA 1
ATOM 613 C C . HIS A 1 85 ? 11.393 -3.363 -16.617 1.00 96.56 85 HIS A C 1
ATOM 615 O O . HIS A 1 85 ? 11.353 -3.276 -17.841 1.00 96.56 85 HIS A O 1
ATOM 621 N N . ALA A 1 86 ? 12.441 -2.915 -15.920 1.00 95.75 86 ALA A N 1
ATO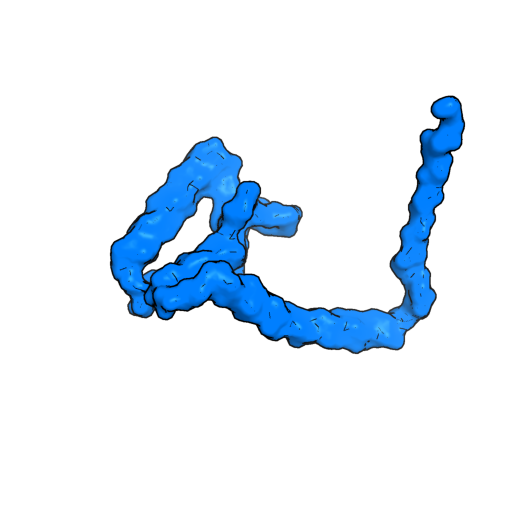M 622 C CA . ALA A 1 86 ? 13.651 -2.425 -16.574 1.00 95.75 86 ALA A CA 1
ATOM 623 C C . ALA A 1 86 ? 14.355 -3.543 -17.359 1.00 95.75 86 ALA A C 1
ATOM 625 O O . ALA A 1 86 ? 14.745 -3.319 -18.502 1.00 95.75 86 ALA A O 1
ATOM 626 N N . ALA A 1 87 ? 14.478 -4.741 -16.776 1.00 96.94 87 ALA A N 1
ATOM 627 C CA . ALA A 1 87 ? 15.018 -5.914 -17.462 1.00 96.94 87 ALA A CA 1
ATOM 628 C C . ALA A 1 87 ? 14.180 -6.283 -18.698 1.00 96.94 87 ALA A C 1
ATOM 630 O O . ALA A 1 87 ? 14.740 -6.449 -19.778 1.00 96.94 87 ALA A O 1
ATOM 631 N N . GLU A 1 88 ? 12.850 -6.312 -18.562 1.00 96.00 88 GLU A N 1
ATOM 632 C CA . GLU A 1 88 ? 11.921 -6.554 -19.673 1.00 96.00 88 GLU A CA 1
ATOM 633 C C . GLU A 1 88 ? 12.065 -5.509 -20.791 1.00 96.00 88 GLU A C 1
ATOM 635 O O . GLU A 1 88 ? 12.023 -5.867 -21.964 1.00 96.00 88 GLU A O 1
ATOM 640 N N . GLU A 1 89 ? 12.246 -4.224 -20.463 1.00 94.81 89 GLU A N 1
ATOM 641 C CA . GLU A 1 89 ? 12.411 -3.154 -21.459 1.00 94.81 89 GLU A CA 1
ATOM 642 C C . GLU A 1 89 ? 13.727 -3.280 -22.242 1.00 94.81 89 GLU A C 1
ATOM 644 O O . GLU A 1 89 ? 13.746 -2.966 -23.432 1.00 94.81 89 GLU A O 1
ATOM 649 N N . TYR A 1 90 ? 14.812 -3.770 -21.628 1.00 93.81 90 TYR A N 1
ATOM 650 C CA . TYR A 1 90 ? 16.093 -3.959 -22.325 1.00 93.81 90 TYR A CA 1
ATOM 651 C C . TYR A 1 90 ? 16.027 -4.987 -23.462 1.00 93.81 90 TYR A C 1
ATOM 653 O O . TYR A 1 90 ? 16.845 -4.933 -24.380 1.00 93.81 90 TYR A O 1
ATOM 661 N N . GLU A 1 91 ? 15.048 -5.891 -23.438 1.00 95.88 91 GLU A N 1
ATOM 662 C CA . GLU A 1 91 ? 14.815 -6.873 -24.504 1.00 95.88 91 GLU A CA 1
ATOM 663 C C . GLU A 1 91 ? 13.983 -6.309 -25.671 1.00 95.88 91 GLU A C 1
ATOM 665 O O . GLU A 1 91 ? 13.757 -6.986 -26.675 1.00 95.88 91 GLU A O 1
ATOM 670 N N . GLN A 1 92 ? 13.500 -5.070 -25.558 1.00 95.69 92 GLN A N 1
ATOM 671 C CA . GLN A 1 92 ? 12.550 -4.468 -26.491 1.00 95.69 92 GLN A CA 1
ATOM 672 C C . GLN A 1 92 ? 13.238 -3.502 -27.454 1.00 95.69 92 GLN A C 1
ATOM 674 O O . GLN A 1 92 ? 14.361 -3.045 -27.245 1.00 95.69 92 GLN A O 1
ATOM 679 N N . THR A 1 93 ? 12.550 -3.156 -28.546 1.00 93.25 93 THR A N 1
ATOM 680 C CA . THR A 1 93 ? 13.070 -2.168 -29.497 1.00 93.25 93 THR A CA 1
ATOM 681 C C . THR A 1 93 ? 13.279 -0.810 -28.809 1.00 93.25 93 THR A C 1
ATOM 683 O O . THR A 1 93 ? 12.319 -0.267 -28.249 1.00 93.25 93 THR A O 1
ATOM 686 N N . PRO A 1 94 ? 14.487 -0.213 -28.893 1.00 88.44 94 PRO A N 1
ATOM 687 C CA . PRO A 1 94 ? 14.762 1.077 -28.274 1.00 88.44 94 PRO A CA 1
ATOM 688 C C . PRO A 1 94 ? 13.803 2.176 -28.743 1.00 88.44 94 PRO A C 1
ATOM 690 O O . PRO A 1 94 ? 13.428 2.238 -29.914 1.00 88.44 94 PRO A O 1
ATOM 693 N N . LEU A 1 95 ? 13.454 3.090 -27.830 1.00 84.94 95 LEU A N 1
ATOM 694 C CA . LEU A 1 95 ? 12.623 4.275 -28.098 1.00 84.94 95 LEU A CA 1
ATOM 695 C C . LEU A 1 95 ? 11.195 3.976 -28.599 1.00 84.94 95 LEU A C 1
ATOM 697 O O . LEU A 1 95 ? 10.570 4.842 -29.217 1.00 84.94 95 LEU A O 1
ATOM 701 N N . ARG A 1 96 ? 10.638 2.795 -28.296 1.00 89.38 96 ARG A N 1
ATOM 702 C CA . ARG A 1 96 ? 9.251 2.437 -28.658 1.00 89.38 96 ARG A CA 1
ATOM 703 C C . ARG A 1 96 ? 8.188 3.368 -28.057 1.00 89.38 96 ARG A C 1
ATOM 705 O O . ARG A 1 96 ? 7.155 3.601 -28.678 1.00 89.38 96 ARG A O 1
ATOM 712 N N . PHE A 1 97 ? 8.464 3.976 -26.902 1.00 87.12 97 PHE A N 1
ATOM 713 C CA . PHE A 1 97 ? 7.592 4.965 -26.257 1.00 87.12 97 PHE A CA 1
ATOM 714 C C . PHE A 1 97 ? 8.015 6.405 -26.571 1.00 87.12 97 PHE A C 1
ATOM 716 O O . PHE A 1 97 ? 8.341 7.191 -25.683 1.00 87.12 97 PHE A O 1
ATOM 723 N N . ARG A 1 98 ? 8.019 6.773 -27.856 1.00 87.38 98 ARG A N 1
ATOM 724 C CA . ARG A 1 98 ? 8.282 8.155 -28.279 1.00 87.38 98 ARG A CA 1
ATOM 725 C C . ARG A 1 98 ? 6.982 8.947 -28.390 1.00 87.38 98 ARG A C 1
ATOM 727 O O . ARG A 1 98 ? 6.321 8.936 -29.429 1.00 87.38 98 ARG A O 1
ATOM 734 N N . THR A 1 99 ? 6.633 9.668 -27.330 1.00 86.75 99 THR A N 1
ATOM 735 C CA . THR A 1 99 ? 5.448 10.533 -27.297 1.00 86.75 99 THR A CA 1
ATOM 736 C C . THR A 1 99 ? 5.589 11.674 -28.307 1.00 86.75 99 THR A C 1
ATOM 738 O O . THR A 1 99 ? 6.595 12.384 -28.323 1.00 86.75 99 THR A O 1
ATOM 741 N N . ARG A 1 100 ? 4.578 11.871 -29.160 1.00 87.25 100 ARG A N 1
ATOM 742 C CA . ARG A 1 100 ? 4.466 13.047 -30.033 1.00 87.25 100 ARG A CA 1
ATOM 743 C C . ARG A 1 100 ? 3.425 13.983 -29.439 1.00 87.25 100 ARG A C 1
ATOM 745 O O . ARG A 1 100 ? 2.283 13.578 -29.253 1.00 87.25 100 ARG A O 1
ATOM 752 N N . ALA A 1 101 ? 3.818 15.215 -29.146 1.00 87.38 101 ALA A N 1
ATOM 753 C CA . ALA A 1 101 ? 2.886 16.261 -28.752 1.00 87.38 101 ALA A CA 1
ATOM 754 C C . ALA A 1 101 ? 2.511 17.086 -29.986 1.00 87.38 101 ALA A C 1
ATOM 756 O O . ALA A 1 101 ? 3.390 17.522 -30.731 1.00 87.38 101 ALA A O 1
ATOM 757 N N . ALA A 1 102 ? 1.214 17.292 -30.206 1.00 85.56 102 ALA A N 1
ATOM 758 C CA . ALA A 1 102 ? 0.747 18.280 -31.167 1.00 85.56 102 ALA A CA 1
ATOM 759 C C . ALA A 1 102 ? 0.884 19.674 -30.539 1.00 85.56 102 ALA A C 1
ATOM 761 O O . ALA A 1 102 ? 0.403 19.904 -29.429 1.00 85.56 102 ALA A O 1
ATOM 762 N N . TYR A 1 103 ? 1.546 20.600 -31.234 1.00 84.31 103 TYR A N 1
ATOM 763 C CA . TYR A 1 103 ? 1.560 22.004 -30.837 1.00 84.31 103 TYR A CA 1
ATOM 764 C C . TYR A 1 103 ? 0.204 22.624 -31.184 1.00 84.31 103 TYR A C 1
ATOM 766 O O . TYR A 1 103 ? -0.166 22.692 -32.352 1.00 84.31 103 TYR A O 1
ATOM 774 N N . VAL A 1 104 ? -0.536 23.044 -30.160 1.00 86.19 104 VAL A N 1
ATOM 775 C CA . VAL A 1 104 ? -1.841 23.722 -30.280 1.00 86.19 104 VAL A CA 1
ATOM 776 C C . VAL A 1 104 ? -1.751 25.208 -29.917 1.00 86.19 104 VAL A C 1
ATOM 778 O O . VAL A 1 104 ? -2.753 25.831 -29.582 1.00 86.19 104 VAL A O 1
ATOM 781 N N . GLY A 1 105 ? -0.544 25.779 -29.944 1.00 76.25 105 GLY A N 1
ATOM 782 C CA . GLY A 1 105 ? -0.347 27.215 -29.763 1.00 76.25 105 GLY A CA 1
ATOM 783 C C . GLY A 1 105 ? -0.536 27.967 -31.080 1.00 76.25 105 GLY A C 1
ATOM 784 O O . GLY A 1 105 ? -0.039 27.545 -32.120 1.00 76.25 105 GLY A O 1
ATOM 785 N N . GLY A 1 106 ? -1.259 29.081 -31.040 1.00 72.00 106 GLY A N 1
ATOM 786 C CA . GLY A 1 106 ? -1.450 29.974 -32.180 1.00 72.00 106 GLY A CA 1
ATOM 787 C C . GLY A 1 106 ? -2.518 31.021 -31.876 1.00 72.00 106 GLY A C 1
ATOM 788 O O . GLY A 1 106 ? -3.691 30.778 -32.146 1.00 72.00 106 GLY A O 1
ATOM 789 N N . GLY A 1 107 ? -2.094 32.148 -31.295 1.00 53.03 107 GLY A N 1
ATOM 790 C CA . GLY A 1 107 ? -2.921 33.294 -30.904 1.00 53.03 107 GLY A CA 1
ATOM 791 C C . GLY A 1 107 ? -2.283 34.073 -29.769 1.00 53.03 107 GLY A C 1
ATOM 792 O O . GLY A 1 107 ? -2.431 33.608 -28.620 1.00 53.03 107 GLY A O 1
#